Protein AF-A0A7K6YYU4-F1 (afdb_monomer)

pLDDT: mean 92.26, std 11.13, range [51.12, 98.88]

Mean predicted aligned error: 6.87 Å

InterPro domains:
  IPR011990 Tetratricopeptide-like helical domain superfamily [G3DSA:1.25.40.10] (1-106)
  IPR011990 Tetratricopeptide-like helical domain superfamily [SSF48452] (2-82)
  IPR019734 Tetratricopeptide repeat [SM00028] (15-48)
  IPR019734 Tetratricopeptide repeat [SM00028] (53-86)
  IPR038906 Tetratricopeptide repeat protein 36 [PTHR21405] (1-116)

Radius of gyration: 19.44 Å; Cα contacts (8 Å, |Δi|>4): 132; chains: 1; bounding box: 67×32×32 Å

Organism: Alca torda (NCBI:txid28689)

Nearest PDB structures (foldseek):
  5lyp-assembly1_A  TM=8.009E-01  e=1.703E-03  Saccharomyces cerevisiae
  5lyn-assembly1_B  TM=8.077E-01  e=2.717E-03  Saccharomyces cerevisiae
  3upv-assembly1_A  TM=7.754E-01  e=1.584E-02  Saccharomyces cerevisiae S288C
  3sz7-assembly1_A  TM=7.698E-01  e=2.162E-02  Aspergillus fumigatus Af293
  8gl8-assembly1_I  TM=7.203E-01  e=3.045E-01  Flavobacterium johnsoniae

Structure (mmCIF, N/CA/C/O backbone):
data_AF-A0A7K6YYU4-F1
#
_entry.id   AF-A0A7K6YYU4-F1
#
loop_
_atom_site.group_PDB
_atom_site.id
_atom_site.type_symbol
_atom_site.label_atom_id
_atom_site.label_alt_id
_atom_site.label_comp_id
_atom_site.label_asym_id
_atom_site.label_entity_id
_atom_site.label_seq_id
_atom_site.pdbx_PDB_ins_code
_atom_site.Cartn_x
_atom_site.Cartn_y
_atom_site.Cartn_z
_atom_site.occupancy
_atom_site.B_iso_or_equiv
_atom_site.auth_seq_id
_atom_site.auth_comp_id
_atom_site.auth_asym_id
_atom_site.auth_atom_id
_atom_site.pdbx_PDB_model_num
ATOM 1 N N . LEU A 1 1 ? -14.040 9.741 9.158 1.00 91.06 1 LEU A N 1
ATOM 2 C CA . LEU A 1 1 ? -13.662 8.361 9.556 1.00 91.06 1 LEU A CA 1
ATOM 3 C C . LEU A 1 1 ? -14.851 7.565 10.070 1.00 91.06 1 LEU A C 1
ATOM 5 O O . LEU A 1 1 ? -15.035 6.447 9.608 1.00 91.06 1 LEU A O 1
ATOM 9 N N . GLU A 1 2 ? -15.682 8.146 10.936 1.00 93.62 2 GLU A N 1
ATOM 10 C CA . GLU A 1 2 ? -16.912 7.519 11.452 1.00 93.62 2 GLU A CA 1
ATOM 11 C C . GLU A 1 2 ? -17.816 6.968 10.346 1.00 93.62 2 GLU A C 1
ATOM 13 O O . GLU A 1 2 ? -18.145 5.788 10.373 1.00 93.62 2 GLU A O 1
ATOM 18 N N . ARG A 1 3 ? -18.088 7.764 9.301 1.00 95.94 3 ARG A N 1
ATOM 19 C CA . ARG A 1 3 ? -18.875 7.338 8.125 1.00 95.94 3 ARG A CA 1
ATOM 20 C C . ARG A 1 3 ? -18.324 6.088 7.434 1.00 95.94 3 ARG A C 1
ATOM 22 O O . ARG A 1 3 ? -19.085 5.247 6.973 1.00 95.94 3 ARG A O 1
ATOM 29 N N . PHE A 1 4 ? -17.001 5.941 7.362 1.00 96.25 4 PHE A N 1
ATOM 30 C CA . PHE A 1 4 ? -16.399 4.727 6.805 1.00 96.25 4 PHE A CA 1
ATOM 31 C C . PHE A 1 4 ? -16.490 3.548 7.777 1.00 96.25 4 PHE A C 1
ATOM 33 O O . PHE A 1 4 ? -16.671 2.418 7.342 1.00 96.25 4 PHE A O 1
ATOM 40 N N . GLY A 1 5 ? -16.396 3.799 9.087 1.00 96.69 5 GLY A N 1
ATOM 41 C CA . GLY A 1 5 ? -16.652 2.783 10.108 1.00 96.69 5 GLY A CA 1
ATOM 42 C C . GLY A 1 5 ? -18.092 2.270 10.070 1.00 96.69 5 GLY A C 1
ATOM 43 O O . GLY A 1 5 ? -18.312 1.069 10.166 1.00 96.69 5 GLY A O 1
ATOM 44 N N . GLU A 1 6 ? -19.062 3.156 9.863 1.00 97.44 6 GLU A N 1
ATOM 45 C CA . GLU A 1 6 ? -20.462 2.790 9.658 1.00 97.44 6 GLU A CA 1
ATOM 46 C C . GLU A 1 6 ? -20.669 1.999 8.364 1.00 97.44 6 GLU A C 1
ATOM 48 O O . GLU A 1 6 ? -21.285 0.938 8.396 1.00 97.44 6 GLU A O 1
ATOM 53 N N . ALA A 1 7 ? -20.075 2.439 7.251 1.00 97.06 7 ALA A N 1
ATOM 54 C CA . ALA A 1 7 ? -20.128 1.695 5.994 1.00 97.06 7 ALA A CA 1
ATOM 55 C C . ALA A 1 7 ? -19.568 0.268 6.134 1.00 97.06 7 ALA A C 1
ATOM 57 O O . ALA A 1 7 ? -20.136 -0.667 5.577 1.00 97.06 7 ALA A O 1
ATOM 58 N N . ILE A 1 8 ? -18.487 0.092 6.902 1.00 98.25 8 ILE A N 1
ATOM 59 C CA . ILE A 1 8 ? -17.904 -1.224 7.202 1.00 98.25 8 ILE A CA 1
ATOM 60 C C . ILE A 1 8 ? -18.826 -2.056 8.101 1.00 98.25 8 ILE A C 1
ATOM 62 O O . ILE A 1 8 ? -18.962 -3.252 7.875 1.00 98.25 8 ILE A O 1
ATOM 66 N N . ARG A 1 9 ? -19.487 -1.446 9.094 1.00 97.94 9 ARG A N 1
ATOM 67 C CA . ARG A 1 9 ? -20.473 -2.149 9.933 1.00 97.94 9 ARG A CA 1
ATOM 68 C C . ARG A 1 9 ? -21.659 -2.664 9.116 1.00 97.94 9 ARG A C 1
ATOM 70 O O . ARG A 1 9 ? -22.113 -3.773 9.359 1.00 97.94 9 ARG A O 1
ATOM 77 N N . LEU A 1 10 ? -22.143 -1.872 8.159 1.00 98.19 10 LEU A N 1
ATOM 78 C CA . LEU A 1 10 ? -23.272 -2.243 7.302 1.00 98.19 10 LEU A CA 1
ATOM 79 C C . LEU A 1 10 ? -22.883 -3.260 6.221 1.00 98.19 10 LEU A C 1
ATOM 81 O O . LEU A 1 10 ? -23.675 -4.136 5.890 1.00 98.19 10 LEU A O 1
ATOM 85 N N . LEU A 1 11 ? -21.682 -3.136 5.650 1.00 97.50 11 LEU A N 1
ATOM 86 C CA . LEU A 1 11 ? -21.199 -3.969 4.548 1.00 97.50 11 LEU A CA 1
ATOM 87 C C . LEU A 1 11 ? -19.750 -4.426 4.814 1.00 97.50 11 LEU A C 1
ATOM 89 O O . LEU A 1 11 ? -18.819 -3.909 4.185 1.00 97.50 11 LEU A O 1
ATOM 93 N N . PRO A 1 12 ? -19.533 -5.407 5.710 1.00 97.94 12 PRO A N 1
ATOM 94 C CA . PRO A 1 12 ? -18.192 -5.822 6.140 1.00 97.94 12 PRO A CA 1
ATOM 95 C C . PRO A 1 12 ? -17.359 -6.468 5.026 1.00 97.94 12 PRO A C 1
ATOM 97 O O . PRO A 1 12 ? -16.137 -6.423 5.058 1.00 97.94 12 PRO A O 1
ATOM 100 N N . GLU A 1 13 ? -17.998 -7.002 3.989 1.00 97.75 13 GLU A N 1
ATOM 101 C CA . GLU A 1 13 ? -17.305 -7.592 2.837 1.00 97.75 13 GLU A CA 1
ATOM 102 C C . GLU A 1 13 ? -17.022 -6.561 1.726 1.00 97.75 13 GLU A C 1
ATOM 104 O O . GLU A 1 13 ? -16.420 -6.868 0.693 1.00 97.75 13 GLU A O 1
ATOM 109 N N . ARG A 1 14 ? -17.428 -5.295 1.905 1.00 98.06 14 ARG A N 1
ATOM 110 C CA . ARG A 1 14 ? -17.216 -4.249 0.900 1.00 98.06 14 ARG A CA 1
ATOM 111 C C . ARG A 1 14 ? -15.792 -3.707 0.968 1.00 98.06 14 ARG A C 1
ATOM 113 O O . ARG A 1 14 ? -15.531 -2.671 1.578 1.00 98.06 14 ARG A O 1
ATOM 120 N N . ALA A 1 15 ? -14.887 -4.347 0.230 1.00 98.38 15 ALA A N 1
ATOM 121 C CA . ALA A 1 15 ? -13.474 -3.972 0.111 1.00 98.38 15 ALA A CA 1
ATOM 122 C C . ALA A 1 15 ? -13.230 -2.459 -0.086 1.00 98.38 15 ALA A C 1
ATOM 124 O O . ALA A 1 15 ? -12.312 -1.883 0.500 1.00 98.38 15 ALA A O 1
ATOM 125 N N . SER A 1 16 ? -14.066 -1.785 -0.888 1.00 98.06 16 SER A N 1
ATOM 126 C CA . SER A 1 16 ? -13.920 -0.350 -1.168 1.00 98.06 16 SER A CA 1
ATOM 127 C C . SER A 1 16 ? -14.066 0.529 0.078 1.00 98.06 16 SER A C 1
ATOM 129 O O . SER A 1 16 ? -13.456 1.593 0.139 1.00 98.06 16 SER A O 1
ATOM 131 N N . ALA A 1 17 ? -14.855 0.105 1.073 1.00 98.38 17 ALA A N 1
ATOM 132 C CA . ALA A 1 17 ? -15.038 0.856 2.313 1.00 98.38 17 ALA A CA 1
ATOM 133 C C . ALA A 1 17 ? -13.737 0.906 3.131 1.00 98.38 17 ALA A C 1
ATOM 135 O O . ALA A 1 17 ? -13.358 1.975 3.611 1.00 98.38 17 ALA A O 1
ATOM 136 N N 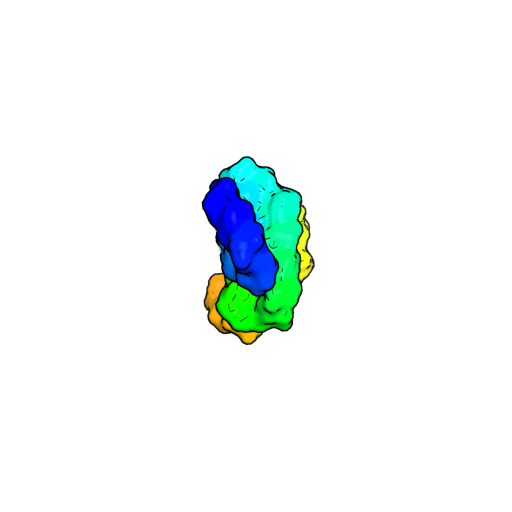. TYR A 1 18 ? -13.005 -0.211 3.193 1.00 98.75 18 TYR A N 1
ATOM 137 C CA . TYR A 1 18 ? -11.684 -0.284 3.821 1.00 98.75 18 TYR A CA 1
ATOM 138 C C . TYR A 1 18 ? -10.647 0.548 3.062 1.00 98.75 18 TYR A C 1
ATOM 140 O O . TYR A 1 18 ? -9.963 1.359 3.675 1.00 98.75 18 TYR A O 1
ATOM 148 N N . ASN A 1 19 ? -10.584 0.451 1.728 1.00 98.56 19 ASN A N 1
ATOM 149 C CA . ASN A 1 19 ? -9.672 1.281 0.923 1.00 98.56 19 ASN A CA 1
ATOM 150 C C . ASN A 1 19 ? -9.883 2.791 1.155 1.00 98.56 19 ASN A C 1
ATOM 152 O O . ASN A 1 19 ? -8.921 3.553 1.276 1.00 98.56 19 ASN A O 1
ATOM 156 N N . ASN A 1 20 ? -11.143 3.227 1.229 1.00 98.06 20 ASN A N 1
ATOM 157 C CA . ASN A 1 20 ? -11.478 4.632 1.454 1.00 98.06 20 ASN A CA 1
ATOM 158 C C . ASN A 1 20 ? -11.157 5.065 2.892 1.00 98.06 20 ASN A C 1
ATOM 160 O O . ASN A 1 20 ? -10.647 6.166 3.109 1.00 98.06 20 ASN A O 1
ATOM 164 N N . ARG A 1 21 ? -11.398 4.189 3.879 1.00 98.56 21 ARG A N 1
ATOM 165 C CA . ARG A 1 21 ? -11.010 4.453 5.268 1.00 98.56 21 ARG A CA 1
ATOM 16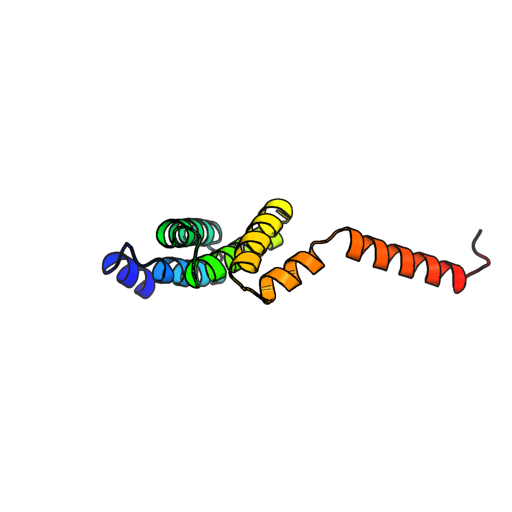6 C C . ARG A 1 21 ? -9.496 4.552 5.408 1.00 98.56 21 ARG A C 1
ATOM 168 O O . ARG A 1 21 ? -9.031 5.508 6.021 1.00 98.56 21 ARG A O 1
ATOM 175 N N . ALA A 1 22 ? -8.740 3.661 4.771 1.00 98.62 22 ALA A N 1
ATOM 176 C CA . ALA A 1 22 ? -7.284 3.699 4.766 1.00 98.62 22 ALA A CA 1
ATOM 177 C C . ALA A 1 22 ? -6.729 5.030 4.250 1.00 98.62 22 ALA A C 1
ATOM 179 O O . ALA A 1 22 ? -5.819 5.595 4.854 1.00 98.62 22 ALA A O 1
ATOM 180 N N . GLN A 1 23 ? -7.307 5.565 3.170 1.00 97.88 23 GLN A N 1
ATOM 181 C CA . GLN A 1 23 ? -6.909 6.867 2.636 1.00 97.88 23 GLN A CA 1
ATOM 182 C C . GLN A 1 23 ? -7.092 7.977 3.680 1.00 97.88 23 GLN A C 1
ATOM 184 O O . GLN A 1 23 ? -6.184 8.779 3.898 1.00 97.88 23 GLN A O 1
ATOM 189 N N . ALA A 1 24 ? -8.241 8.000 4.360 1.00 98.00 24 ALA A N 1
ATOM 190 C CA . ALA A 1 24 ? -8.516 8.971 5.415 1.00 98.00 24 ALA A CA 1
ATOM 191 C C . ALA A 1 24 ? -7.616 8.778 6.650 1.00 98.00 24 ALA A C 1
ATOM 193 O O . ALA A 1 24 ? -7.180 9.762 7.243 1.00 98.00 24 ALA A O 1
ATOM 194 N N . LEU A 1 25 ? -7.307 7.533 7.025 1.00 98.44 25 LEU A N 1
ATOM 195 C CA . LEU A 1 25 ? -6.383 7.218 8.119 1.00 98.44 25 LEU A CA 1
ATOM 196 C C . LEU A 1 25 ? -4.970 7.717 7.811 1.00 98.44 25 LEU A C 1
ATOM 198 O O . LEU A 1 25 ? -4.372 8.390 8.647 1.00 98.44 25 LEU A O 1
ATOM 202 N N . ARG A 1 26 ? -4.482 7.490 6.585 1.00 97.31 26 ARG A N 1
ATOM 203 C CA . ARG A 1 26 ? -3.179 7.984 6.123 1.00 97.31 26 ARG A CA 1
ATOM 204 C C . ARG A 1 26 ? -3.098 9.509 6.184 1.00 97.31 26 ARG A C 1
ATOM 206 O O . ARG A 1 26 ? -2.100 10.034 6.660 1.00 97.31 26 ARG A O 1
ATOM 213 N N . LEU A 1 27 ? -4.144 10.215 5.744 1.00 95.50 27 LEU A N 1
ATOM 214 C CA . LEU A 1 27 ? -4.210 11.682 5.820 1.00 95.50 27 LEU A CA 1
ATOM 215 C C . LEU A 1 27 ? -4.245 12.206 7.263 1.00 95.50 27 LEU A C 1
ATOM 217 O O . LEU A 1 27 ? -3.776 13.307 7.521 1.00 95.50 27 LEU A O 1
ATOM 221 N N . ARG A 1 28 ? -4.756 11.409 8.207 1.00 97.12 28 ARG A N 1
ATOM 222 C CA . ARG A 1 28 ? -4.722 11.699 9.649 1.00 97.12 28 ARG A CA 1
ATOM 223 C C . ARG A 1 28 ? -3.383 11.322 10.309 1.00 97.12 28 ARG A C 1
ATOM 225 O O . ARG A 1 28 ? -3.220 11.531 11.503 1.00 97.12 28 ARG A O 1
ATOM 232 N N . GLY A 1 29 ? -2.446 10.728 9.569 1.00 96.38 29 GLY A N 1
ATOM 233 C CA . GLY A 1 29 ? -1.171 10.236 10.101 1.00 96.38 29 GLY A CA 1
ATOM 234 C C . GLY A 1 29 ? -1.241 8.854 10.762 1.00 96.38 29 GLY A C 1
ATOM 235 O O . GLY A 1 29 ? -0.221 8.334 11.204 1.00 96.38 29 GLY A O 1
ATOM 236 N N . ASP A 1 30 ? -2.407 8.204 10.780 1.00 98.25 30 ASP A N 1
ATOM 237 C CA . ASP A 1 30 ? -2.564 6.836 11.283 1.00 98.25 30 ASP A CA 1
ATOM 238 C C . ASP A 1 30 ? -2.166 5.825 10.197 1.00 98.25 30 ASP A C 1
ATOM 240 O O . ASP A 1 30 ? -2.995 5.184 9.544 1.00 98.25 30 ASP A O 1
ATOM 244 N N . VAL A 1 31 ? -0.857 5.730 9.961 1.00 98.12 31 VAL A N 1
ATOM 245 C CA . VAL A 1 31 ? -0.282 4.877 8.912 1.00 98.12 31 VAL A CA 1
ATOM 246 C C . VAL A 1 31 ? -0.505 3.394 9.218 1.00 98.12 31 VAL A C 1
ATOM 248 O O . VAL A 1 31 ? -0.822 2.623 8.314 1.00 98.12 31 VAL A O 1
ATOM 251 N N . ALA A 1 32 ? -0.401 2.986 10.485 1.00 98.44 32 ALA A N 1
ATOM 252 C CA . ALA A 1 32 ? -0.625 1.600 10.892 1.00 98.44 32 ALA A CA 1
ATOM 253 C C . ALA A 1 32 ? -2.086 1.168 10.676 1.00 98.44 32 ALA A C 1
ATOM 255 O O . ALA A 1 32 ? -2.348 0.070 10.181 1.00 98.44 32 ALA A O 1
ATOM 256 N N . GLY A 1 33 ? -3.054 2.031 11.0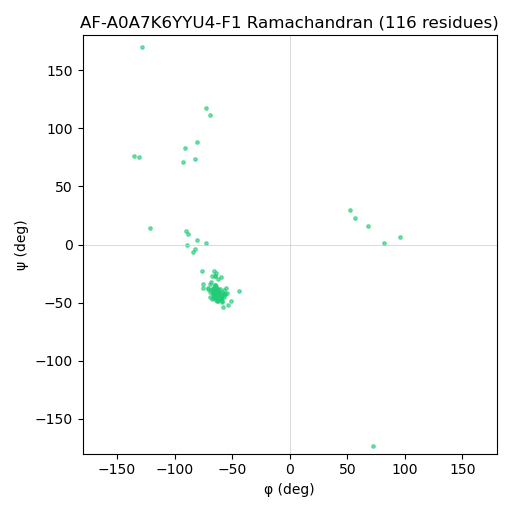02 1.00 98.50 33 GLY A N 1
ATOM 257 C CA . GLY A 1 33 ? -4.460 1.816 10.675 1.00 98.50 33 GLY A CA 1
ATOM 258 C C . GLY A 1 33 ? -4.699 1.739 9.168 1.00 98.50 33 GLY A C 1
ATOM 259 O O . GLY A 1 33 ? -5.399 0.837 8.709 1.00 98.50 33 GLY A O 1
ATOM 260 N N . ALA A 1 34 ? -4.072 2.631 8.394 1.00 98.75 34 ALA A N 1
ATOM 261 C CA . ALA A 1 34 ? -4.186 2.624 6.941 1.00 98.75 34 ALA A CA 1
ATOM 262 C C . ALA A 1 34 ? -3.689 1.309 6.321 1.00 98.75 34 ALA A C 1
ATOM 264 O O . ALA A 1 34 ? -4.393 0.728 5.501 1.00 98.75 34 ALA A O 1
ATOM 265 N N . LEU A 1 35 ? -2.523 0.806 6.741 1.00 98.75 35 LEU A N 1
ATOM 266 C CA . LEU A 1 35 ? -1.976 -0.461 6.243 1.00 98.75 35 LEU A CA 1
ATOM 267 C C . LEU A 1 35 ? -2.918 -1.644 6.518 1.00 98.75 35 LEU A C 1
ATOM 269 O O . LEU A 1 35 ? -3.238 -2.384 5.590 1.00 98.75 35 LEU A O 1
ATOM 273 N N . ARG A 1 36 ? -3.459 -1.761 7.740 1.00 98.75 36 ARG A N 1
ATOM 274 C CA . ARG A 1 36 ? -4.417 -2.830 8.092 1.00 98.75 36 ARG A CA 1
ATOM 275 C C . ARG A 1 36 ? -5.676 -2.816 7.220 1.00 98.75 36 ARG A C 1
ATOM 277 O O . ARG A 1 36 ? -6.177 -3.869 6.814 1.00 98.75 36 ARG A O 1
ATOM 284 N N . ASP A 1 37 ? -6.195 -1.628 6.928 1.00 98.75 37 ASP A N 1
ATOM 285 C CA . ASP A 1 37 ? -7.366 -1.480 6.065 1.00 98.75 37 ASP A CA 1
ATOM 286 C C . ASP A 1 37 ? -7.048 -1.799 4.600 1.00 98.75 37 ASP A C 1
ATOM 288 O O . ASP A 1 37 ? -7.860 -2.430 3.924 1.00 98.75 37 ASP A O 1
ATOM 292 N N . LEU A 1 38 ? -5.865 -1.423 4.107 1.00 98.88 38 LEU A N 1
ATOM 293 C CA . LEU A 1 38 ? -5.420 -1.774 2.755 1.00 98.88 38 LEU A CA 1
ATOM 294 C C . LEU A 1 38 ? -5.248 -3.286 2.602 1.00 98.88 38 LEU A C 1
ATOM 296 O O . LEU A 1 38 ? -5.711 -3.848 1.61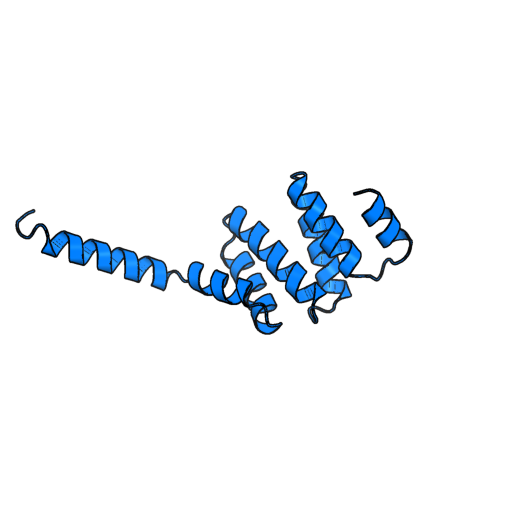0 1.00 98.88 38 LEU A O 1
ATOM 300 N N . ASP A 1 39 ? -4.668 -3.957 3.597 1.00 98.81 39 ASP A N 1
ATOM 301 C CA . ASP A 1 39 ? -4.535 -5.418 3.615 1.00 98.81 39 ASP A CA 1
ATOM 302 C C . ASP A 1 39 ? -5.906 -6.100 3.566 1.00 98.81 39 ASP A C 1
ATOM 304 O O . ASP A 1 39 ? -6.130 -7.033 2.789 1.00 98.81 39 ASP A O 1
ATOM 308 N N . THR A 1 40 ? -6.860 -5.586 4.345 1.00 98.75 40 THR A N 1
ATOM 309 C CA . THR A 1 40 ? -8.238 -6.084 4.345 1.00 98.75 40 THR A CA 1
ATOM 310 C C . THR A 1 40 ? -8.916 -5.849 2.996 1.00 98.75 40 THR A C 1
ATOM 312 O O . THR A 1 40 ? -9.518 -6.772 2.449 1.00 98.75 40 THR A O 1
ATOM 315 N N . ALA A 1 41 ? -8.769 -4.660 2.406 1.00 98.81 41 ALA A N 1
ATOM 316 C CA . ALA A 1 41 ? -9.319 -4.344 1.090 1.00 98.81 41 ALA A CA 1
ATOM 317 C 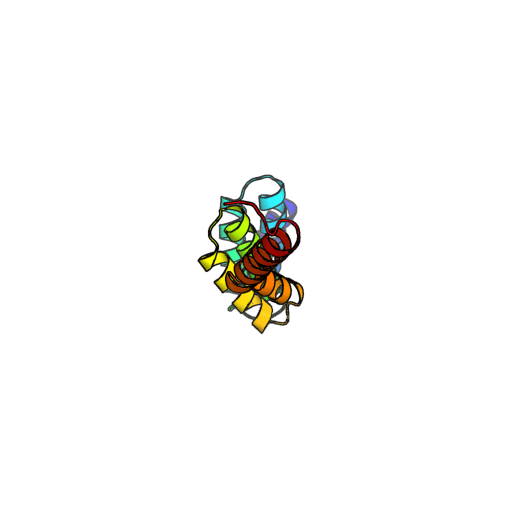C . ALA A 1 41 ? -8.758 -5.265 -0.007 1.00 98.81 41 ALA A C 1
ATOM 319 O O . ALA A 1 41 ? -9.517 -5.771 -0.837 1.00 98.81 41 ALA A O 1
ATOM 320 N N . ILE A 1 42 ? -7.449 -5.535 0.004 1.00 98.81 42 ILE A N 1
ATOM 321 C CA . ILE A 1 42 ? -6.785 -6.447 -0.941 1.00 98.81 42 ILE A CA 1
ATOM 322 C C . ILE A 1 42 ? -7.295 -7.881 -0.761 1.00 98.81 42 ILE A C 1
ATOM 324 O O . ILE A 1 42 ? -7.611 -8.547 -1.747 1.00 98.81 42 ILE A O 1
ATOM 328 N N . ARG A 1 43 ? -7.429 -8.351 0.485 1.00 98.75 43 ARG A N 1
ATOM 329 C CA . ARG A 1 43 ? -7.941 -9.694 0.793 1.00 98.75 43 ARG A CA 1
ATOM 330 C C . ARG A 1 43 ? -9.387 -9.875 0.329 1.00 98.75 43 ARG A C 1
ATOM 332 O O . ARG A 1 43 ? -9.676 -10.842 -0.371 1.00 98.75 43 ARG A O 1
ATOM 339 N N . LEU A 1 44 ? -10.272 -8.933 0.659 1.00 98.69 44 LEU A N 1
ATOM 340 C CA . LEU A 1 44 ? -11.692 -8.969 0.281 1.00 98.69 44 LEU A CA 1
ATOM 341 C C . LEU A 1 44 ? -11.900 -8.874 -1.236 1.00 98.69 44 LEU A C 1
ATOM 343 O O . LEU A 1 44 ? -12.783 -9.517 -1.793 1.00 98.69 44 LEU A O 1
ATOM 347 N N . SER A 1 45 ? -11.049 -8.118 -1.930 1.00 98.25 45 SER A N 1
ATOM 348 C CA . SER A 1 45 ? -11.047 -8.051 -3.398 1.00 98.25 45 SER A CA 1
ATOM 349 C C . SER A 1 45 ? -10.318 -9.220 -4.069 1.00 98.25 45 SER A C 1
ATOM 351 O O . SER A 1 45 ? -10.181 -9.230 -5.289 1.00 98.25 45 SER A O 1
ATOM 353 N N . ARG A 1 46 ? -9.829 -10.204 -3.297 1.00 98.31 46 ARG A N 1
ATOM 354 C CA . ARG A 1 46 ? -9.054 -11.362 -3.782 1.00 98.31 46 ARG A CA 1
ATOM 355 C C . ARG A 1 46 ? -7.850 -10.950 -4.645 1.00 98.31 46 ARG A C 1
ATOM 357 O O . ARG A 1 46 ? -7.443 -11.675 -5.548 1.00 98.31 46 ARG A O 1
ATOM 364 N N . GLY A 1 47 ? -7.293 -9.766 -4.381 1.00 97.50 47 GLY A N 1
ATOM 365 C CA . GLY A 1 47 ? -6.178 -9.196 -5.134 1.00 97.50 47 GLY A CA 1
ATOM 366 C C . GLY A 1 47 ? -6.503 -8.784 -6.575 1.00 97.50 47 GLY A C 1
ATOM 367 O O . GLY A 1 47 ? -5.566 -8.580 -7.346 1.00 97.50 47 GLY A O 1
ATOM 368 N N . CYS A 1 48 ? -7.779 -8.649 -6.958 1.00 97.25 48 CYS A N 1
ATOM 369 C CA . CYS A 1 48 ? -8.186 -8.278 -8.314 1.00 97.25 48 CYS A CA 1
ATOM 370 C C . CYS A 1 48 ? -9.176 -7.097 -8.368 1.00 97.25 48 CYS A C 1
ATOM 372 O O . CYS A 1 48 ? -9.702 -6.612 -7.364 1.00 97.25 48 CYS A O 1
ATOM 374 N N . GLY A 1 49 ? -9.406 -6.588 -9.580 1.00 97.75 49 GLY A N 1
ATOM 375 C CA . GLY A 1 49 ? -10.331 -5.484 -9.824 1.00 97.75 49 GLY A CA 1
ATOM 376 C C . GLY A 1 49 ? -9.837 -4.115 -9.341 1.00 97.75 49 GLY A C 1
ATOM 377 O O . GLY A 1 49 ? -8.693 -3.922 -8.921 1.00 97.75 49 GLY A O 1
ATOM 378 N N . ARG A 1 50 ? -10.731 -3.122 -9.433 1.00 98.19 50 ARG A N 1
ATOM 379 C CA . ARG A 1 50 ? -10.404 -1.707 -9.192 1.00 98.19 50 ARG A CA 1
ATOM 380 C C . ARG A 1 50 ? -9.975 -1.431 -7.751 1.00 98.19 50 ARG A C 1
ATOM 382 O O . ARG A 1 50 ? -9.042 -0.663 -7.543 1.00 98.19 50 ARG A O 1
ATOM 389 N N . THR A 1 51 ? -10.633 -2.046 -6.768 1.00 98.50 51 THR A N 1
ATOM 390 C CA . THR A 1 51 ? -10.300 -1.816 -5.357 1.00 98.50 51 THR A CA 1
ATOM 391 C C . THR A 1 51 ? -8.927 -2.373 -5.010 1.00 98.50 51 THR A C 1
ATOM 393 O O . THR A 1 51 ? -8.131 -1.627 -4.451 1.00 98.50 51 THR A O 1
ATOM 396 N N . ALA A 1 52 ? -8.599 -3.609 -5.412 1.00 98.62 52 ALA A N 1
ATOM 397 C CA . ALA A 1 52 ? -7.253 -4.150 -5.213 1.00 98.62 52 ALA A CA 1
ATOM 398 C C . ALA A 1 52 ? -6.194 -3.252 -5.858 1.00 98.62 52 ALA A C 1
ATOM 400 O O . ALA A 1 52 ? -5.202 -2.917 -5.221 1.00 98.62 52 ALA A O 1
ATOM 401 N N . CYS A 1 53 ? -6.435 -2.810 -7.098 1.00 98.75 53 CYS A N 1
ATOM 402 C CA . CYS A 1 53 ? -5.551 -1.902 -7.827 1.00 98.75 53 CYS A CA 1
ATOM 403 C C . CYS A 1 53 ? -5.254 -0.628 -7.019 1.00 98.75 53 CYS A C 1
ATOM 405 O O . CYS A 1 53 ? -4.092 -0.303 -6.776 1.00 98.75 53 CYS A O 1
ATOM 407 N N . GLN A 1 54 ? -6.295 0.053 -6.532 1.00 98.62 54 GLN A N 1
ATOM 408 C CA . GLN A 1 54 ? -6.157 1.260 -5.713 1.00 98.62 54 GLN A CA 1
ATOM 409 C C . GLN A 1 54 ? -5.468 0.981 -4.373 1.00 98.62 54 GLN A C 1
ATOM 411 O O . GLN A 1 54 ? -4.625 1.769 -3.947 1.00 98.62 54 GLN A O 1
ATOM 416 N N . SER A 1 55 ? -5.792 -0.136 -3.722 1.00 98.75 55 SER A N 1
ATOM 417 C CA . SER A 1 55 ? -5.209 -0.488 -2.429 1.00 98.75 55 SER A CA 1
ATOM 418 C C . SER A 1 55 ? -3.726 -0.840 -2.540 1.00 98.75 55 SER A C 1
ATOM 420 O O . SER A 1 55 ? -2.938 -0.361 -1.730 1.00 98.75 55 SER A O 1
ATOM 422 N N . PHE A 1 56 ? -3.317 -1.571 -3.581 1.00 98.88 56 PHE A N 1
ATOM 423 C CA . PHE A 1 56 ? -1.903 -1.801 -3.885 1.00 98.88 56 PHE A CA 1
ATOM 424 C C . PHE A 1 56 ? -1.165 -0.486 -4.165 1.00 98.88 56 PHE A C 1
ATOM 426 O O . PHE A 1 56 ? -0.093 -0.271 -3.613 1.00 98.88 56 PHE A O 1
ATOM 433 N N . VAL A 1 57 ? -1.743 0.440 -4.945 1.00 98.81 57 VAL A N 1
ATOM 434 C CA . VAL A 1 57 ? -1.127 1.764 -5.171 1.00 98.81 57 VAL A CA 1
ATOM 435 C C . VAL A 1 57 ? -0.919 2.513 -3.856 1.00 98.81 57 VAL A C 1
ATOM 437 O O . VAL A 1 57 ? 0.171 3.024 -3.604 1.00 98.81 57 VAL A O 1
ATOM 440 N N . GLN A 1 58 ? -1.949 2.588 -3.013 1.00 98.56 58 GLN A N 1
ATOM 441 C CA . GLN A 1 58 ? -1.851 3.304 -1.743 1.00 98.56 58 GLN A CA 1
ATOM 442 C C . GLN A 1 58 ? -0.8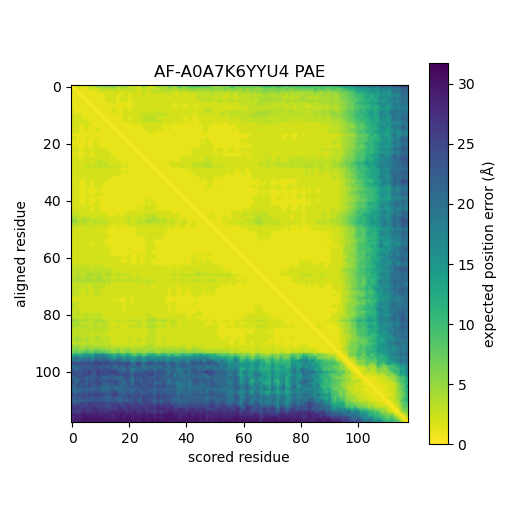41 2.657 -0.792 1.00 98.56 58 GLN A C 1
ATOM 444 O O . GLN A 1 58 ? -0.054 3.375 -0.174 1.00 98.56 58 GLN A O 1
ATOM 449 N N . ARG A 1 59 ? -0.825 1.322 -0.701 1.00 98.75 59 ARG A N 1
ATOM 450 C CA . ARG A 1 59 ? 0.114 0.590 0.156 1.00 98.75 59 ARG A CA 1
ATOM 451 C C . ARG A 1 59 ? 1.554 0.742 -0.333 1.00 98.75 59 ARG A C 1
ATOM 453 O O . ARG A 1 59 ? 2.428 1.066 0.465 1.00 98.75 59 ARG A O 1
ATOM 460 N N . GLY A 1 60 ? 1.768 0.669 -1.648 1.00 98.44 60 GLY A N 1
ATOM 461 C CA . GLY A 1 60 ? 3.073 0.901 -2.263 1.00 98.44 60 GLY A CA 1
ATOM 462 C C . GLY A 1 60 ? 3.614 2.309 -2.007 1.00 98.44 60 GLY A C 1
ATOM 463 O O . GLY A 1 60 ? 4.795 2.472 -1.712 1.00 98.44 60 GLY A O 1
ATOM 464 N N . LEU A 1 61 ? 2.754 3.333 -2.026 1.00 98.00 61 LEU A N 1
ATOM 465 C CA . LEU A 1 61 ? 3.152 4.698 -1.663 1.00 98.00 61 LEU A CA 1
ATOM 466 C C . LEU A 1 61 ? 3.550 4.821 -0.190 1.00 98.00 61 LEU A C 1
ATOM 468 O O . LEU A 1 61 ? 4.532 5.496 0.112 1.00 98.00 61 LEU A O 1
ATOM 472 N N . ILE A 1 62 ? 2.817 4.172 0.720 1.00 98.31 62 ILE A N 1
ATOM 473 C CA . ILE A 1 62 ? 3.174 4.150 2.145 1.00 98.31 62 ILE A CA 1
ATOM 474 C C . ILE A 1 62 ? 4.536 3.478 2.339 1.00 98.31 62 ILE A C 1
ATOM 4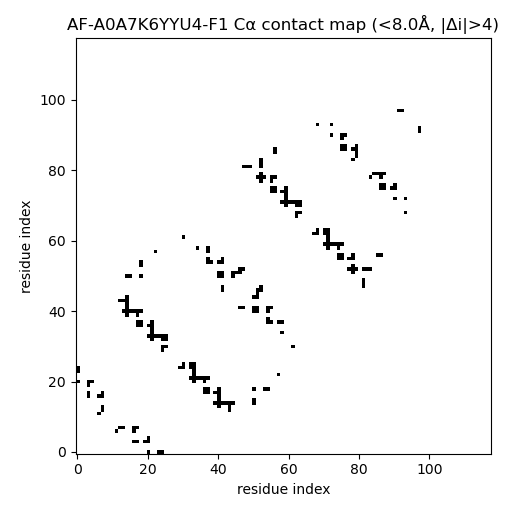76 O O . ILE A 1 62 ? 5.401 4.054 2.992 1.00 98.31 62 ILE A O 1
ATOM 480 N N . HIS A 1 63 ? 4.754 2.304 1.741 1.00 98.38 63 HIS A N 1
ATOM 481 C CA . HIS A 1 63 ? 6.033 1.598 1.824 1.00 98.38 63 HIS A CA 1
ATOM 482 C C . HIS A 1 63 ? 7.186 2.441 1.271 1.00 98.38 63 HIS A C 1
ATOM 484 O O . HIS A 1 63 ? 8.220 2.569 1.922 1.00 98.38 63 HIS A O 1
ATOM 490 N N . ARG A 1 64 ? 6.979 3.120 0.137 1.00 95.69 64 ARG A N 1
ATOM 491 C CA . ARG A 1 64 ? 7.989 4.010 -0.447 1.00 95.69 64 ARG A CA 1
ATOM 492 C C . ARG A 1 64 ? 8.351 5.167 0.489 1.00 95.69 64 ARG A C 1
ATOM 494 O O . ARG A 1 64 ? 9.528 5.459 0.659 1.00 95.69 64 ARG A O 1
ATOM 501 N N . LEU A 1 65 ? 7.362 5.795 1.131 1.00 95.44 65 LEU A N 1
ATOM 502 C CA . LEU A 1 65 ? 7.595 6.853 2.127 1.00 95.44 65 LEU A CA 1
ATOM 503 C C . LEU A 1 65 ? 8.335 6.349 3.375 1.00 95.44 65 LEU A C 1
ATOM 505 O O . LEU A 1 65 ? 8.990 7.131 4.053 1.00 95.44 65 LEU A O 1
ATOM 509 N N . GLN A 1 66 ? 8.242 5.054 3.672 1.00 96.31 66 GLN A N 1
ATOM 510 C CA . GLN A 1 66 ? 8.958 4.395 4.766 1.00 96.31 66 GLN A CA 1
ATOM 511 C C . GLN A 1 66 ? 10.329 3.842 4.343 1.00 96.31 66 GLN A C 1
ATOM 513 O O . GLN A 1 66 ? 10.906 3.056 5.090 1.00 96.31 66 GLN A O 1
ATOM 518 N N . ALA A 1 67 ? 10.832 4.209 3.157 1.00 95.19 67 ALA A N 1
ATOM 519 C CA . ALA A 1 67 ? 12.062 3.676 2.560 1.00 95.19 67 ALA A CA 1
ATOM 520 C C . ALA A 1 67 ? 12.068 2.140 2.382 1.00 95.19 67 ALA A C 1
ATOM 522 O O . ALA A 1 67 ? 13.117 1.513 2.269 1.00 95.19 67 ALA A O 1
ATOM 523 N N . ARG A 1 68 ? 10.882 1.524 2.325 1.00 96.31 68 ARG A N 1
ATOM 524 C CA . ARG A 1 68 ? 10.675 0.092 2.072 1.00 96.31 68 ARG A CA 1
ATOM 525 C C . ARG A 1 68 ? 10.470 -0.140 0.580 1.00 96.31 68 ARG A C 1
ATOM 527 O O . ARG A 1 68 ? 9.348 -0.335 0.104 1.00 96.31 68 ARG A O 1
ATOM 534 N N . GLU A 1 69 ? 11.550 0.009 -0.179 1.00 93.94 69 GLU A N 1
ATOM 535 C CA . GLU A 1 69 ? 11.490 0.054 -1.643 1.00 93.94 69 GLU A CA 1
ATOM 536 C C . GLU A 1 69 ? 11.060 -1.273 -2.268 1.00 93.94 69 GLU A C 1
ATOM 538 O O . GLU A 1 69 ? 10.260 -1.270 -3.203 1.00 93.94 69 GLU A O 1
ATOM 543 N N . GLU A 1 70 ? 11.510 -2.409 -1.731 1.00 95.12 70 GLU A N 1
ATOM 544 C CA . GLU A 1 70 ? 11.135 -3.725 -2.257 1.00 95.12 70 GLU A CA 1
ATOM 545 C C . GLU A 1 70 ? 9.646 -4.020 -2.051 1.00 95.12 70 GLU A C 1
ATOM 547 O O . GLU A 1 70 ? 8.961 -4.488 -2.966 1.00 95.12 70 GLU A O 1
ATOM 552 N N . GLU A 1 71 ? 9.094 -3.707 -0.878 1.00 97.56 71 GLU A N 1
ATOM 553 C CA . GLU A 1 71 ? 7.661 -3.844 -0.626 1.00 97.56 71 GLU A CA 1
ATOM 554 C C . GLU A 1 71 ? 6.843 -2.881 -1.491 1.00 97.56 71 GLU A C 1
ATOM 556 O O . GLU A 1 71 ? 5.820 -3.279 -2.059 1.00 97.56 71 GLU A O 1
ATOM 561 N N . ALA A 1 72 ? 7.312 -1.640 -1.658 1.00 98.06 72 ALA A N 1
ATOM 562 C CA . ALA A 1 72 ? 6.694 -0.674 -2.559 1.00 98.06 72 AL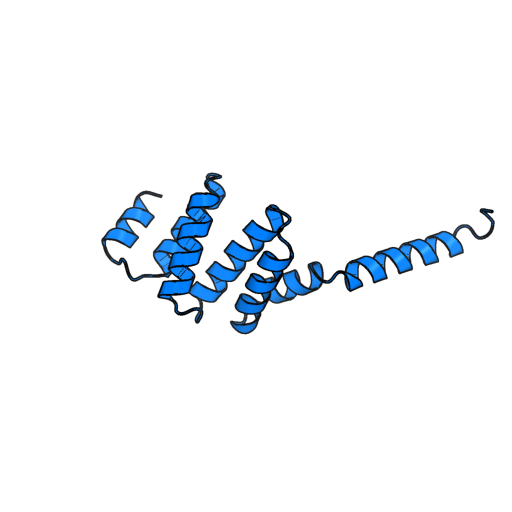A A CA 1
ATOM 563 C C . ALA A 1 72 ? 6.673 -1.181 -4.006 1.00 98.06 72 ALA A C 1
ATOM 565 O O . ALA A 1 72 ? 5.632 -1.146 -4.667 1.00 98.06 72 ALA A O 1
ATOM 566 N N . ARG A 1 73 ? 7.803 -1.708 -4.485 1.00 97.31 73 ARG A N 1
ATOM 567 C CA . ARG A 1 73 ? 7.948 -2.275 -5.826 1.00 97.31 73 ARG A CA 1
ATOM 568 C C . ARG A 1 73 ? 6.971 -3.427 -6.043 1.00 97.31 73 ARG A C 1
ATOM 570 O O . ARG A 1 73 ? 6.236 -3.415 -7.028 1.00 97.31 73 ARG A O 1
ATOM 577 N N . ARG A 1 74 ? 6.889 -4.383 -5.110 1.00 98.25 74 ARG A N 1
ATOM 578 C CA . ARG A 1 74 ? 5.945 -5.517 -5.189 1.00 98.25 74 ARG A CA 1
ATOM 579 C C . ARG A 1 74 ? 4.495 -5.051 -5.300 1.00 98.25 74 ARG A C 1
ATOM 581 O O . ARG A 1 74 ? 3.733 -5.592 -6.106 1.00 98.25 74 ARG A O 1
ATOM 588 N N . ASP A 1 75 ? 4.114 -4.045 -4.519 1.00 98.75 75 ASP A N 1
ATOM 589 C CA . ASP A 1 75 ? 2.772 -3.470 -4.563 1.00 98.75 75 ASP A CA 1
ATOM 590 C C . ASP A 1 75 ? 2.496 -2.763 -5.894 1.00 98.75 75 ASP A C 1
ATOM 592 O O . ASP A 1 75 ? 1.461 -3.005 -6.526 1.00 98.75 75 ASP A O 1
ATOM 596 N N . PHE A 1 76 ? 3.438 -1.961 -6.391 1.00 98.62 76 PHE A N 1
ATOM 597 C CA . PHE A 1 76 ? 3.284 -1.316 -7.690 1.00 98.62 76 PHE A CA 1
ATOM 598 C C . PHE A 1 76 ? 3.248 -2.321 -8.848 1.0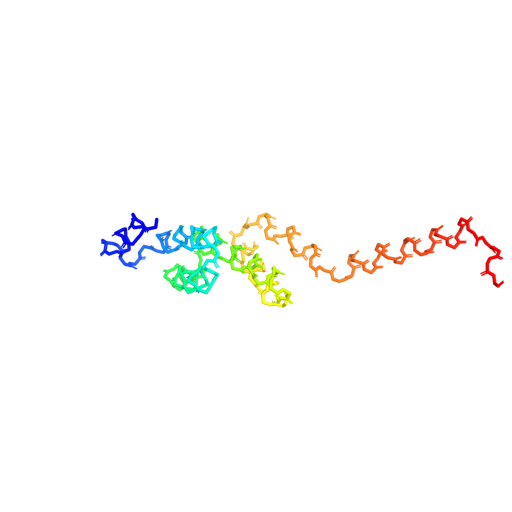0 98.62 76 PHE A C 1
ATOM 600 O O . PHE A 1 76 ? 2.448 -2.146 -9.763 1.00 98.62 76 PHE A O 1
ATOM 607 N N . GLU A 1 77 ? 4.008 -3.417 -8.804 1.00 98.50 77 GLU A N 1
ATOM 608 C CA . GLU A 1 77 ? 3.907 -4.499 -9.792 1.00 98.50 77 GLU A CA 1
ATOM 609 C C . GLU A 1 77 ? 2.509 -5.133 -9.799 1.00 98.50 77 GLU A C 1
ATOM 611 O O . GLU A 1 77 ? 1.937 -5.395 -10.862 1.00 98.50 77 GLU A O 1
ATOM 616 N N . ARG A 1 78 ? 1.925 -5.377 -8.617 1.00 98.62 78 ARG A N 1
ATOM 617 C CA . ARG A 1 78 ? 0.555 -5.902 -8.500 1.00 98.62 78 ARG A CA 1
ATOM 618 C C . ARG A 1 78 ? -0.464 -4.909 -9.059 1.00 98.62 78 ARG A C 1
ATOM 620 O O . ARG A 1 78 ? -1.299 -5.312 -9.863 1.00 98.62 78 ARG A O 1
ATOM 627 N N . ALA A 1 79 ? -0.364 -3.627 -8.718 1.00 98.69 79 ALA A N 1
ATOM 628 C CA . ALA A 1 79 ? -1.245 -2.590 -9.253 1.00 98.69 79 ALA A CA 1
ATOM 629 C C . ALA A 1 79 ? -1.097 -2.396 -10.774 1.00 98.69 79 ALA A C 1
ATOM 631 O O . ALA A 1 79 ? -2.092 -2.221 -11.480 1.00 98.69 79 ALA A O 1
ATOM 632 N N . ALA A 1 80 ? 0.128 -2.445 -11.300 1.00 98.44 80 ALA A N 1
ATOM 633 C CA . ALA A 1 80 ? 0.410 -2.321 -12.727 1.00 98.44 80 ALA A CA 1
ATOM 634 C C . ALA A 1 80 ? -0.228 -3.464 -13.530 1.00 98.44 80 ALA A C 1
ATOM 636 O O . ALA A 1 80 ? -0.860 -3.201 -14.552 1.00 98.44 80 ALA A O 1
ATOM 637 N N . ARG A 1 81 ? -0.152 -4.708 -13.028 1.00 98.44 81 ARG A N 1
ATOM 638 C CA . ARG A 1 81 ? -0.854 -5.868 -13.615 1.00 98.44 81 ARG A CA 1
ATOM 639 C C . ARG A 1 81 ? -2.373 -5.690 -13.658 1.00 98.44 81 ARG A C 1
ATOM 641 O O . ARG A 1 81 ? -3.019 -6.231 -14.544 1.00 98.44 81 ARG A O 1
ATOM 648 N N . LEU A 1 82 ? -2.935 -4.909 -12.736 1.00 98.19 82 LEU A N 1
ATOM 649 C CA . LEU A 1 82 ? -4.358 -4.552 -12.707 1.00 98.19 82 LEU A CA 1
ATOM 650 C C . LEU A 1 82 ? -4.692 -3.294 -13.534 1.00 98.19 82 LEU A C 1
ATOM 652 O O . LEU A 1 82 ? -5.808 -2.783 -13.451 1.00 98.19 82 LEU A O 1
ATOM 656 N N . GLY A 1 83 ? -3.741 -2.778 -14.320 1.00 97.81 83 GLY A N 1
ATOM 657 C CA . GLY A 1 83 ? -3.953 -1.678 -15.264 1.00 97.81 83 GLY A CA 1
ATOM 658 C C . GLY A 1 83 ? -3.594 -0.283 -14.747 1.00 97.81 83 GLY A C 1
ATOM 659 O O . GLY A 1 83 ? -3.821 0.701 -15.450 1.00 97.81 83 GLY A O 1
ATOM 660 N N . SER A 1 84 ? -3.008 -0.142 -13.553 1.00 98.38 84 SER A N 1
ATOM 661 C CA . SER A 1 84 ? -2.626 1.182 -13.044 1.00 98.38 84 SER A CA 1
ATOM 662 C C . SER A 1 84 ? -1.454 1.788 -13.836 1.00 98.38 84 SER A C 1
ATOM 664 O O . SER A 1 84 ? -0.304 1.364 -13.698 1.00 98.38 84 SER A O 1
ATOM 666 N N . GLY A 1 85 ? -1.720 2.859 -14.593 1.00 98.06 85 GLY A N 1
ATOM 667 C CA . GLY A 1 85 ? -0.687 3.694 -15.225 1.00 98.06 85 GLY A CA 1
ATOM 668 C C . GLY A 1 85 ? 0.249 4.365 -14.214 1.00 98.06 85 GLY A C 1
ATOM 669 O O . GLY A 1 85 ? 1.461 4.344 -14.400 1.00 98.06 85 GLY A O 1
ATOM 670 N N . PHE A 1 86 ? -0.298 4.855 -13.096 1.00 97.88 86 PHE A N 1
ATOM 671 C CA . PHE A 1 86 ? 0.485 5.466 -12.018 1.00 97.88 86 PHE A CA 1
ATOM 672 C C . PHE A 1 86 ? 1.540 4.500 -11.461 1.00 97.88 86 PHE A C 1
ATOM 674 O O . PHE A 1 86 ? 2.724 4.804 -11.458 1.00 97.88 86 PHE A O 1
ATOM 681 N N . ALA A 1 87 ? 1.125 3.298 -11.056 1.00 97.88 87 ALA A N 1
ATOM 682 C CA . ALA A 1 87 ? 2.031 2.241 -10.601 1.00 97.88 87 ALA A CA 1
ATOM 683 C C . ALA A 1 87 ? 3.138 1.898 -11.614 1.00 97.88 87 ALA A C 1
ATOM 685 O O . ALA A 1 87 ? 4.288 1.755 -11.214 1.00 97.88 87 ALA A O 1
ATOM 686 N N . ARG A 1 88 ? 2.829 1.827 -12.921 1.00 97.25 88 ARG A N 1
ATOM 687 C CA . ARG A 1 88 ? 3.859 1.634 -13.961 1.00 97.25 88 ARG A CA 1
ATOM 688 C C . ARG A 1 88 ? 4.900 2.751 -13.940 1.00 97.25 88 ARG A C 1
ATOM 690 O O . ARG A 1 88 ? 6.090 2.465 -13.959 1.00 97.25 88 ARG A O 1
ATOM 697 N N . GLN A 1 89 ? 4.464 4.004 -13.832 1.00 95.75 89 GLN A N 1
ATOM 698 C CA . GLN A 1 89 ? 5.375 5.141 -13.699 1.00 95.75 89 GLN A CA 1
ATOM 699 C C . GLN A 1 89 ? 6.214 5.056 -12.414 1.00 95.75 89 GLN A C 1
ATOM 701 O O . GLN A 1 89 ? 7.413 5.310 -12.449 1.00 95.75 89 GLN A O 1
ATOM 706 N N . GLN A 1 90 ? 5.616 4.661 -11.286 1.00 95.94 90 GLN A N 1
ATOM 707 C CA . GLN A 1 90 ? 6.350 4.490 -10.027 1.00 95.94 90 GLN A CA 1
ATOM 708 C C . GLN A 1 90 ? 7.424 3.399 -10.120 1.00 95.94 90 GLN A C 1
ATOM 710 O O . GLN A 1 90 ? 8.511 3.592 -9.590 1.00 95.94 90 GLN A O 1
ATOM 715 N N . LEU A 1 91 ? 7.163 2.294 -10.826 1.00 95.19 91 LEU A N 1
ATOM 716 C CA . LEU A 1 91 ? 8.164 1.246 -11.063 1.00 95.19 91 LEU A CA 1
ATOM 717 C C . LEU A 1 91 ? 9.358 1.749 -11.874 1.00 95.19 91 LEU A C 1
ATOM 719 O O . LEU A 1 91 ? 10.486 1.380 -11.570 1.00 95.19 91 LEU A O 1
ATOM 723 N N . VAL A 1 92 ? 9.125 2.614 -12.867 1.00 91.50 92 VAL A N 1
ATOM 724 C CA . VAL A 1 92 ? 10.217 3.266 -13.607 1.00 91.50 92 VAL A CA 1
ATOM 725 C C . VAL A 1 92 ? 11.054 4.129 -12.663 1.00 91.50 92 VAL A C 1
ATOM 727 O O . VAL A 1 92 ? 12.272 4.052 -12.693 1.00 91.50 92 VAL A O 1
ATOM 730 N N . LEU A 1 93 ? 10.418 4.899 -11.775 1.00 89.00 93 LEU A N 1
ATOM 731 C CA . LEU A 1 93 ? 11.128 5.741 -10.804 1.00 89.00 93 LEU A CA 1
ATOM 732 C C . LEU A 1 93 ? 11.891 4.944 -9.735 1.00 89.00 93 LEU A C 1
ATOM 734 O O . LEU A 1 93 ? 12.852 5.461 -9.179 1.00 89.00 93 LEU A O 1
ATOM 738 N N . LEU A 1 94 ? 11.447 3.724 -9.425 1.00 87.44 94 LEU A N 1
ATOM 739 C CA . LEU A 1 94 ? 12.118 2.812 -8.494 1.00 87.44 94 LEU A CA 1
ATOM 740 C C . LEU A 1 94 ? 13.235 2.000 -9.157 1.00 87.44 94 LEU A C 1
ATOM 742 O O . LEU A 1 94 ? 13.932 1.263 -8.469 1.00 87.44 94 LEU A O 1
ATOM 746 N N . ASN A 1 95 ? 13.405 2.083 -10.480 1.00 82.06 95 ASN A N 1
ATOM 747 C CA . ASN A 1 95 ? 14.451 1.336 -11.154 1.00 82.06 95 ASN A CA 1
ATOM 748 C C . ASN A 1 95 ? 15.829 1.966 -10.831 1.00 82.06 95 ASN A C 1
ATOM 750 O O . ASN A 1 95 ? 16.087 3.115 -11.218 1.00 82.06 95 ASN A O 1
ATOM 754 N N . PRO A 1 96 ? 16.738 1.228 -10.164 1.00 67.62 96 PRO A N 1
ATOM 755 C CA . PRO A 1 96 ? 18.048 1.749 -9.779 1.00 67.62 96 PRO A CA 1
ATOM 756 C C . PRO A 1 96 ? 18.917 2.078 -11.000 1.00 67.62 96 PRO A C 1
ATOM 758 O O . PRO A 1 96 ? 19.735 2.993 -10.946 1.00 67.62 96 PRO A O 1
ATOM 761 N N . TYR A 1 97 ? 18.701 1.407 -12.136 1.00 65.56 97 TYR A N 1
ATOM 762 C CA . TYR A 1 97 ? 19.434 1.680 -13.369 1.00 65.56 97 TYR A CA 1
ATOM 763 C C . TYR A 1 97 ? 19.066 3.034 -13.980 1.00 65.56 97 TYR A C 1
ATOM 765 O O . TYR A 1 97 ? 19.948 3.707 -14.495 1.00 65.56 97 TYR A O 1
ATOM 773 N N . SER A 1 98 ? 17.817 3.505 -13.874 1.00 62.47 98 SER A N 1
ATOM 774 C CA . SER A 1 98 ? 17.473 4.871 -14.313 1.00 62.47 98 SER A CA 1
ATOM 775 C C . SER A 1 98 ? 18.164 5.951 -13.478 1.00 62.47 98 SER A C 1
ATOM 777 O O . SER A 1 98 ? 18.557 6.980 -14.024 1.00 62.47 98 SER A O 1
ATOM 779 N N . ALA A 1 99 ? 18.356 5.718 -12.177 1.00 63.53 99 ALA A N 1
ATOM 780 C CA . ALA A 1 99 ? 19.120 6.625 -11.325 1.00 63.53 99 ALA A CA 1
ATOM 781 C C . ALA A 1 99 ? 20.617 6.599 -11.683 1.00 63.53 99 ALA A C 1
ATOM 783 O O . ALA A 1 99 ? 21.219 7.655 -11.871 1.00 63.53 99 ALA A O 1
ATOM 784 N N . LEU A 1 100 ? 21.190 5.404 -11.871 1.00 64.56 100 LEU A N 1
ATOM 785 C CA . LEU A 1 100 ? 22.596 5.222 -12.242 1.00 64.56 100 LEU A CA 1
ATOM 786 C C . LEU A 1 100 ? 22.916 5.774 -13.635 1.00 64.56 100 LEU A C 1
ATOM 788 O O . LEU A 1 100 ? 23.925 6.448 -13.791 1.00 64.56 100 LEU A O 1
ATOM 792 N N . CYS A 1 101 ? 22.063 5.559 -14.640 1.00 67.19 101 CYS A N 1
ATOM 793 C CA . CYS A 1 101 ? 22.274 6.108 -15.981 1.00 67.19 101 CYS A CA 1
ATOM 794 C C . CYS A 1 101 ? 22.300 7.640 -15.962 1.00 67.19 101 CYS A C 1
ATOM 796 O O . CYS A 1 101 ? 23.170 8.236 -16.591 1.00 67.19 101 CYS A O 1
ATOM 798 N N . ASN A 1 102 ? 21.397 8.276 -15.210 1.00 68.12 102 ASN A N 1
ATOM 799 C CA . ASN A 1 102 ? 21.387 9.731 -15.056 1.00 68.12 102 ASN A CA 1
ATOM 800 C C . ASN A 1 102 ? 22.622 10.230 -14.299 1.00 68.12 102 ASN A C 1
ATOM 802 O O . ASN A 1 102 ? 23.217 11.227 -14.699 1.00 68.12 102 ASN A O 1
ATOM 806 N N . GLN A 1 103 ? 23.037 9.530 -13.241 1.00 73.44 103 GLN A N 1
ATOM 807 C CA . GLN A 1 103 ? 24.243 9.870 -12.489 1.00 73.44 103 GLN A CA 1
ATOM 808 C C . GLN A 1 103 ? 25.506 9.735 -13.353 1.00 73.44 103 GLN A C 1
ATOM 810 O O . GLN A 1 103 ? 26.296 10.672 -13.429 1.00 73.44 103 GLN A O 1
ATOM 815 N N . MET A 1 104 ? 25.652 8.624 -14.080 1.00 77.38 104 MET A N 1
ATOM 816 C CA . MET A 1 104 ? 26.756 8.393 -15.015 1.00 77.38 104 MET A CA 1
ATOM 817 C C . MET A 1 104 ? 26.779 9.432 -16.144 1.00 77.38 104 MET A C 1
ATOM 819 O O . MET A 1 104 ? 27.846 9.939 -16.482 1.00 77.38 104 MET A O 1
ATOM 823 N N . LEU A 1 105 ? 25.620 9.783 -16.715 1.00 79.62 105 LEU A N 1
ATOM 824 C CA . LEU A 1 105 ? 25.505 10.843 -17.725 1.00 79.62 105 LEU A CA 1
ATOM 825 C C . LEU A 1 105 ? 25.944 12.201 -17.169 1.00 79.62 105 LEU A C 1
ATOM 827 O O . LEU A 1 105 ? 26.730 12.895 -17.812 1.00 79.62 105 LEU A O 1
ATOM 831 N N . CYS A 1 106 ? 25.483 12.571 -15.974 1.00 79.44 106 CYS A N 1
ATOM 832 C CA . CYS A 1 106 ? 25.885 13.810 -15.310 1.00 79.44 106 CYS A CA 1
ATOM 833 C C . CYS A 1 106 ? 27.393 13.853 -15.026 1.00 79.44 106 CYS A C 1
ATOM 835 O O . CYS A 1 106 ? 28.031 14.870 -15.297 1.00 79.44 106 CYS A O 1
ATOM 837 N N . GLU A 1 107 ? 27.978 12.758 -14.534 1.00 82.69 107 GLU A N 1
ATOM 838 C CA . GLU A 1 107 ? 29.421 12.657 -14.293 1.00 82.69 107 GLU A CA 1
ATOM 839 C C . GLU A 1 107 ? 30.230 12.775 -15.591 1.00 82.69 107 GLU A C 1
ATOM 841 O O . GLU A 1 107 ? 31.198 13.535 -15.645 1.00 82.69 107 GLU A O 1
ATOM 846 N N . MET A 1 108 ? 29.822 12.086 -16.661 1.00 80.19 108 MET A N 1
ATOM 847 C CA . MET A 1 108 ? 30.492 12.159 -17.966 1.00 80.19 108 MET A CA 1
ATOM 848 C C . MET A 1 108 ? 30.406 13.562 -18.580 1.00 80.19 108 MET A C 1
ATOM 850 O O . MET A 1 108 ? 31.414 14.090 -19.048 1.00 80.19 108 MET A O 1
ATOM 854 N N . LEU A 1 109 ? 29.238 14.210 -18.526 1.00 83.69 109 LEU A N 1
ATOM 855 C CA . LEU A 1 109 ? 29.063 15.594 -18.982 1.00 83.69 109 LEU A CA 1
ATOM 856 C C . LEU A 1 109 ? 29.876 16.588 -18.140 1.00 83.69 109 LEU A C 1
ATOM 858 O O . LEU A 1 109 ? 30.412 17.557 -18.680 1.00 83.69 109 LEU A O 1
ATOM 862 N N . GLY A 1 110 ? 30.001 16.345 -16.832 1.00 81.38 110 GLY A N 1
ATOM 863 C CA . GLY A 1 110 ? 30.856 17.123 -15.937 1.00 81.38 110 GLY A CA 1
ATOM 864 C C . GLY A 1 110 ? 32.335 17.030 -16.319 1.00 81.38 110 GLY A C 1
ATOM 865 O O . GLY A 1 110 ? 32.999 18.059 -16.439 1.00 81.38 110 GLY A O 1
ATOM 866 N N . ARG A 1 111 ? 32.830 15.817 -16.598 1.00 79.31 111 ARG A N 1
ATOM 867 C CA . ARG A 1 111 ? 34.210 15.581 -17.064 1.00 79.31 111 ARG A CA 1
ATOM 868 C C . ARG A 1 111 ? 34.490 16.236 -18.417 1.00 79.31 111 ARG A C 1
ATOM 870 O O . ARG A 1 111 ? 35.556 16.808 -18.604 1.00 79.31 111 ARG A O 1
ATOM 877 N N . LEU A 1 112 ? 33.524 16.213 -19.338 1.00 78.50 112 LEU A N 1
ATOM 878 C CA . LEU A 1 112 ? 33.645 16.881 -20.640 1.00 78.50 112 LEU A CA 1
ATOM 879 C C . LEU A 1 112 ? 33.645 18.416 -20.528 1.00 78.50 112 LEU A C 1
ATOM 881 O O . LEU A 1 112 ? 34.304 19.079 -21.324 1.00 78.50 112 LEU A O 1
ATOM 885 N N . ARG A 1 113 ? 32.937 18.993 -19.546 1.00 77.69 113 ARG A N 1
ATOM 886 C CA . ARG A 1 113 ? 32.950 20.445 -19.278 1.00 77.69 113 ARG A CA 1
ATOM 887 C C . ARG A 1 113 ? 34.214 20.923 -18.557 1.00 77.69 113 ARG A C 1
ATOM 889 O O . ARG A 1 113 ? 34.529 22.100 -18.678 1.00 77.69 113 ARG A O 1
ATOM 896 N N . ASN A 1 114 ? 34.923 20.046 -17.840 1.00 73.44 114 ASN A N 1
ATOM 897 C CA . ASN A 1 114 ? 36.164 20.362 -17.122 1.00 73.44 114 ASN A CA 1
ATOM 898 C C . ASN A 1 114 ? 37.274 19.332 -17.429 1.00 73.44 114 ASN A C 1
ATOM 900 O O . ASN A 1 114 ? 37.601 18.496 -16.585 1.00 73.44 114 ASN A O 1
ATOM 904 N N . PRO A 1 115 ? 37.895 19.388 -18.620 1.00 64.75 115 PRO A N 1
ATOM 905 C CA . PRO A 1 115 ? 38.861 18.380 -19.061 1.00 64.75 115 PRO A CA 1
ATOM 906 C C . PRO A 1 115 ? 40.234 18.428 -18.352 1.00 64.75 115 PRO A C 1
ATOM 908 O O . PRO A 1 115 ? 41.107 17.641 -18.700 1.00 64.75 115 PRO A O 1
ATOM 911 N N . GLY A 1 116 ? 40.448 19.331 -17.383 1.00 61.22 116 GLY A N 1
ATOM 912 C CA . GLY A 1 116 ? 41.759 19.590 -16.760 1.00 61.22 116 GLY A CA 1
ATOM 913 C C . GLY A 1 116 ? 41.855 19.390 -15.241 1.00 61.22 116 GLY A C 1
ATOM 914 O O . GLY A 1 116 ? 42.810 19.874 -14.647 1.00 61.22 116 GLY A O 1
ATOM 915 N N . GLY A 1 117 ? 40.884 18.740 -14.592 1.00 61.91 117 GLY A N 1
ATOM 916 C CA . GLY A 1 117 ? 40.926 18.488 -13.144 1.00 61.91 117 GLY A CA 1
ATOM 917 C C . GLY A 1 117 ? 41.588 17.153 -12.795 1.00 61.91 117 GLY A C 1
ATOM 918 O O . GLY A 1 117 ? 40.874 16.170 -12.600 1.00 61.91 117 GLY A O 1
ATOM 919 N N . ALA A 1 118 ? 42.920 17.136 -12.734 1.00 51.12 118 ALA A N 1
ATOM 920 C CA . ALA A 1 118 ? 43.737 16.123 -12.061 1.00 51.12 118 ALA A CA 1
ATOM 921 C C . ALA A 1 118 ? 44.496 16.786 -10.907 1.00 51.12 118 ALA A C 1
ATOM 923 O O . ALA A 1 118 ? 44.909 17.955 -11.091 1.00 51.12 118 ALA A O 1
#

Foldseek 3Di:
DVVLVVVCVVPVLQLQSLQVVLVVCVVVVVNVSSLVSLVSSCVSCVLADDSNLSSLQVNLVSCVVVVNLVSSLVSLVSNVVRPDPVSVVVNVVSPVVVVVVVVVVVVVVVCVVPVPDD

Solvent-accessible surface area (backbone atoms only — not comparable to full-atom values): 6021 Å² total; per-residue (Å²): 106,67,70,35,54,50,48,32,72,77,37,74,74,45,24,58,38,31,36,53,37,14,54,54,28,43,76,71,67,38,52,71,61,14,50,57,24,24,54,49,13,24,58,61,36,71,65,41,64,70,53,13,24,53,23,25,41,55,50,14,51,53,28,44,77,67,73,35,53,69,62,12,46,55,23,17,54,54,8,30,77,62,66,36,66,67,27,48,54,50,49,54,72,66,34,64,63,59,54,48,52,52,50,53,49,52,52,52,54,49,46,70,75,47,83,77,85,124

Sequence (118 aa):
LERFGEAIRLLPERASAYNNRAQALRLRGDVAGALRDLDTAIRLSRGCGRTACQSFVQRGLIHRLQAREEEARRDFERAARLGSGFARQQLVLLNPYSALCNQMLCEMLGRLRNPGGA

Secondary structure (DSSP, 8-state):
-HHHHHHHHH-TT-HHHHHHHHHHHHHTT-HHHHHHHHHHHHHHTTT-HHHHHHHHHHHHHHHHHTT-HHHHHHHHHHHHHTT-HHHHHHHHHT-HHHHHHHHHHHHHHHHHH-TT--